Protein AF-A0A944C0U0-F1 (afdb_monomer)

Sequence (60 aa):
LGWNVWNYERLPFNIMGQICPVFTVGWFFLSLIGIVTDDVLRWKMFGEKKPRYRITANKK

Structure (mmCIF, N/CA/C/O backbone):
data_AF-A0A944C0U0-F1
#
_entry.id   AF-A0A944C0U0-F1
#
loop_
_atom_site.group_PDB
_atom_site.id
_atom_site.type_symbol
_atom_site.label_atom_id
_atom_site.label_alt_id
_atom_site.label_comp_id
_atom_site.label_asym_id
_atom_site.label_entity_id
_atom_site.label_seq_id
_atom_site.pdbx_PDB_ins_code
_atom_site.Cartn_x
_atom_site.Cartn_y
_atom_site.Cartn_z
_atom_site.occupancy
_atom_site.B_iso_or_equiv
_atom_site.auth_seq_id
_atom_site.auth_comp_id
_atom_site.auth_asym_id
_atom_site.auth_atom_id
_atom_site.pdbx_PDB_model_num
ATOM 1 N N . LEU A 1 1 ? 11.207 -14.580 -16.272 1.00 58.50 1 LEU A N 1
ATOM 2 C CA . LEU A 1 1 ? 10.226 -15.461 -15.599 1.00 58.5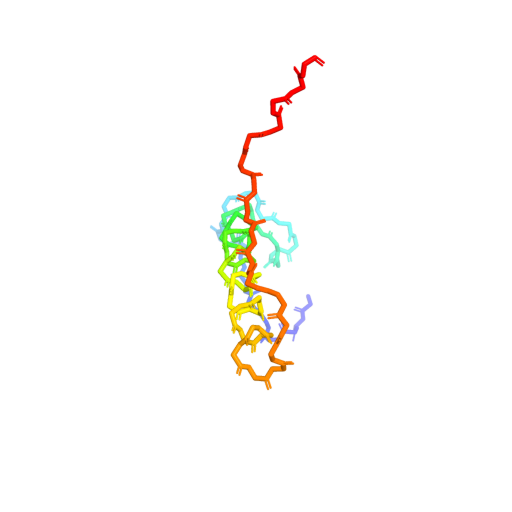0 1 LEU A CA 1
ATOM 3 C C . LEU A 1 1 ? 8.984 -15.519 -16.482 1.00 58.50 1 LEU A C 1
ATOM 5 O O . LEU A 1 1 ? 8.315 -14.508 -16.596 1.00 58.50 1 LEU A O 1
ATOM 9 N N . GLY A 1 2 ? 8.702 -16.644 -17.147 1.00 60.94 2 GLY A N 1
ATOM 10 C CA . 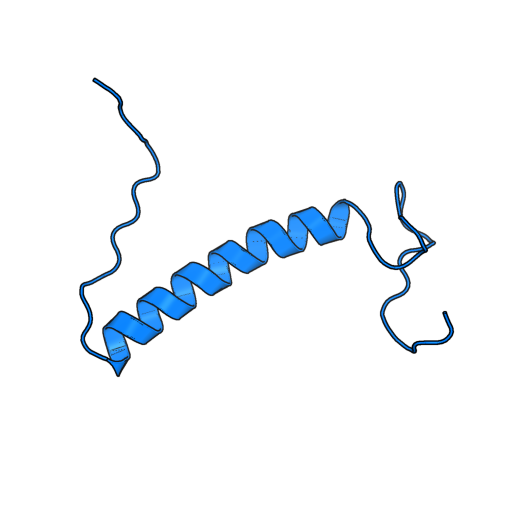GLY A 1 2 ? 7.503 -16.838 -17.987 1.00 60.94 2 GLY A CA 1
ATOM 11 C C . GLY A 1 2 ? 6.224 -17.081 -17.179 1.00 60.94 2 GLY A C 1
ATOM 12 O O . GLY A 1 2 ? 5.368 -17.864 -17.576 1.00 60.94 2 GLY A O 1
ATOM 13 N N . TRP A 1 3 ? 6.130 -16.479 -15.997 1.00 65.44 3 TRP A N 1
ATOM 14 C CA . TRP A 1 3 ? 4.895 -16.464 -15.233 1.00 65.44 3 TRP A CA 1
ATOM 15 C C . TRP A 1 3 ? 4.009 -15.446 -15.948 1.00 65.44 3 TRP A C 1
ATOM 17 O O . TRP A 1 3 ? 4.420 -14.298 -16.069 1.00 65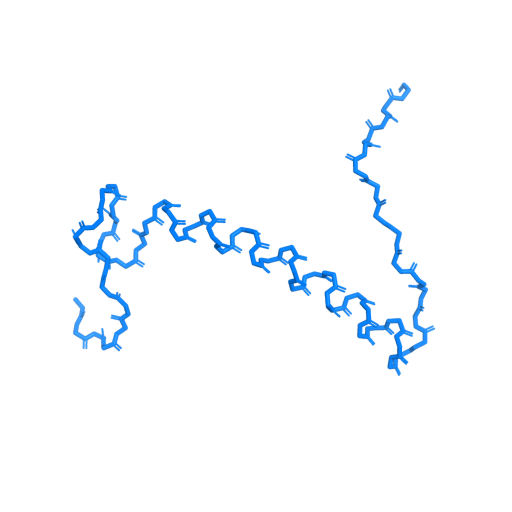.44 3 TRP A O 1
ATOM 27 N N . ASN A 1 4 ? 2.864 -15.864 -16.497 1.00 71.81 4 ASN A N 1
ATOM 28 C CA . ASN A 1 4 ? 1.880 -14.999 -17.173 1.00 71.81 4 ASN A CA 1
ATOM 29 C C . ASN A 1 4 ? 1.214 -14.021 -16.184 1.00 71.81 4 ASN A C 1
ATOM 31 O O . ASN A 1 4 ? -0.002 -13.986 -16.022 1.00 71.81 4 ASN A O 1
ATOM 35 N N . VAL A 1 5 ? 2.030 -13.267 -15.469 1.00 75.75 5 VAL A N 1
ATOM 36 C CA . VAL A 1 5 ? 1.669 -12.216 -14.533 1.00 75.75 5 VAL A CA 1
ATOM 37 C C . VAL A 1 5 ? 2.158 -10.896 -15.115 1.00 75.75 5 VAL A C 1
ATOM 39 O O . VAL A 1 5 ? 2.941 -10.868 -16.064 1.00 75.75 5 VAL A O 1
ATOM 42 N N . TRP A 1 6 ? 1.617 -9.804 -14.587 1.00 79.50 6 TRP A N 1
ATOM 43 C CA . TRP A 1 6 ? 1.811 -8.441 -15.076 1.00 79.50 6 TRP A CA 1
ATOM 44 C C . TRP A 1 6 ? 3.262 -8.127 -15.489 1.00 79.50 6 TRP A C 1
ATOM 46 O O . TRP A 1 6 ? 4.213 -8.416 -14.765 1.00 79.50 6 TRP A O 1
ATOM 56 N N . ASN A 1 7 ? 3.410 -7.488 -16.654 1.00 82.44 7 ASN A N 1
ATOM 57 C CA . ASN A 1 7 ? 4.689 -6.999 -17.161 1.00 82.44 7 ASN A CA 1
ATOM 58 C C . ASN A 1 7 ? 4.708 -5.458 -17.129 1.00 82.44 7 ASN A C 1
ATOM 60 O O . ASN A 1 7 ? 3.929 -4.797 -17.817 1.00 82.44 7 ASN A O 1
ATOM 64 N N . TYR A 1 8 ? 5.622 -4.898 -16.338 1.00 84.81 8 TYR A N 1
ATOM 65 C CA . TYR A 1 8 ? 5.872 -3.467 -16.167 1.00 84.81 8 TYR A CA 1
ATOM 66 C C . TYR A 1 8 ? 7.208 -3.003 -16.775 1.00 84.81 8 TYR A C 1
ATOM 68 O O . TYR A 1 8 ? 7.629 -1.882 -16.501 1.00 84.81 8 TYR A O 1
ATOM 76 N N . GLU A 1 9 ? 7.874 -3.806 -17.613 1.00 84.31 9 GLU A N 1
ATOM 77 C CA . GLU A 1 9 ? 9.171 -3.484 -18.252 1.00 84.31 9 GLU A CA 1
ATOM 78 C C . GLU A 1 9 ? 9.169 -2.150 -19.011 1.00 84.31 9 GLU A C 1
ATOM 80 O O . GLU A 1 9 ? 10.205 -1.505 -19.156 1.00 84.31 9 GLU A O 1
ATOM 85 N N . ARG A 1 10 ? 7.998 -1.716 -19.488 1.00 85.94 10 ARG A N 1
ATOM 86 C CA . ARG A 1 10 ? 7.823 -0.468 -20.247 1.00 85.94 10 ARG A CA 1
ATOM 87 C C . ARG A 1 10 ? 7.677 0.777 -19.370 1.00 85.94 10 ARG A C 1
ATOM 89 O O . ARG A 1 10 ? 7.627 1.882 -19.902 1.00 85.94 10 ARG A O 1
ATOM 96 N N . LEU A 1 11 ? 7.569 0.615 -18.052 1.00 86.75 11 LEU A N 1
ATOM 97 C CA . LEU A 1 11 ? 7.419 1.721 -17.111 1.00 86.75 11 LEU A CA 1
ATOM 98 C C . LEU A 1 11 ? 8.783 2.128 -16.536 1.00 86.75 11 LEU A C 1
ATOM 100 O O . LEU A 1 11 ? 9.629 1.266 -16.281 1.00 86.75 11 LEU A O 1
ATOM 104 N N . PRO A 1 12 ? 9.019 3.432 -16.312 1.00 82.00 12 PRO A N 1
ATOM 105 C CA . PRO A 1 12 ? 10.274 3.902 -15.742 1.00 82.00 12 PRO A CA 1
ATOM 106 C C . PRO A 1 12 ? 10.460 3.358 -14.320 1.00 82.00 12 PRO A C 1
ATOM 108 O O . PRO A 1 12 ? 9.493 3.193 -13.573 1.00 82.00 12 PRO A O 1
ATOM 111 N N . PHE A 1 13 ? 11.717 3.094 -13.946 1.00 84.38 13 PHE A N 1
ATOM 112 C CA . PHE A 1 13 ? 12.101 2.554 -12.633 1.00 84.38 13 PHE A CA 1
ATOM 113 C C . PHE A 1 13 ? 11.491 1.182 -12.296 1.00 84.38 13 PHE A C 1
ATOM 115 O O . PHE A 1 13 ? 11.363 0.833 -11.122 1.00 84.38 13 PHE A O 1
ATOM 122 N N . ASN A 1 14 ? 11.103 0.394 -13.302 1.00 87.12 14 ASN A N 1
ATOM 123 C CA . ASN A 1 14 ? 10.692 -0.984 -13.06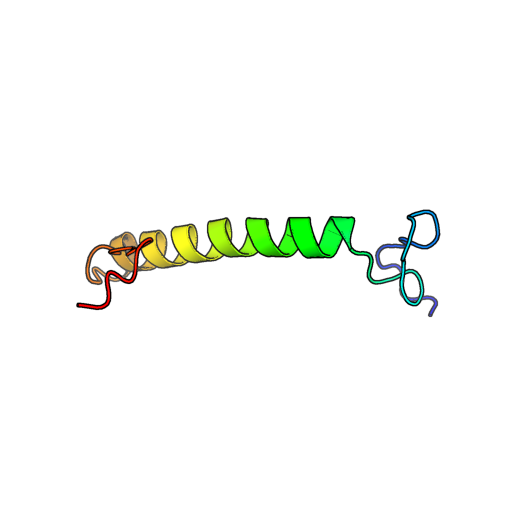5 1.00 87.12 14 ASN A CA 1
ATOM 124 C C . ASN A 1 14 ? 11.876 -1.844 -12.581 1.00 87.12 14 ASN A C 1
ATOM 126 O O . ASN A 1 14 ? 13.016 -1.665 -13.006 1.00 87.12 14 ASN A O 1
ATOM 130 N N . ILE A 1 15 ? 11.584 -2.789 -11.692 1.00 83.00 15 ILE A N 1
ATOM 131 C CA . ILE A 1 15 ? 12.509 -3.797 -11.183 1.00 83.00 15 ILE A CA 1
ATOM 132 C C . ILE A 1 15 ? 12.013 -5.150 -11.688 1.00 83.00 15 ILE A C 1
ATOM 134 O O . ILE A 1 15 ? 10.872 -5.545 -11.426 1.00 83.00 15 ILE A O 1
ATOM 138 N N . MET A 1 16 ? 12.875 -5.852 -12.431 1.00 82.25 16 MET A N 1
ATOM 139 C CA . MET A 1 16 ? 12.616 -7.187 -12.993 1.00 82.25 16 MET A CA 1
ATOM 140 C C . MET A 1 16 ? 11.342 -7.286 -13.852 1.00 82.25 16 MET A C 1
ATOM 142 O O . MET A 1 16 ? 10.792 -8.377 -14.000 1.00 82.25 16 MET A O 1
ATO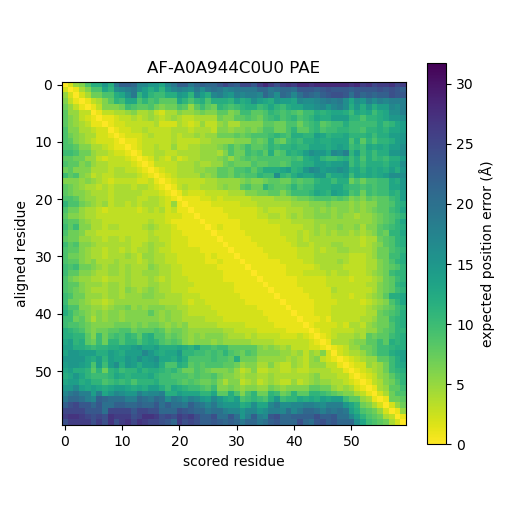M 146 N N . GLY A 1 17 ? 10.827 -6.163 -14.367 1.00 77.94 17 GLY A N 1
ATOM 147 C CA . GLY A 1 17 ? 9.565 -6.147 -15.102 1.00 77.94 17 GLY A CA 1
ATOM 148 C C . GLY A 1 17 ? 8.321 -6.466 -14.267 1.00 77.94 17 GLY A C 1
ATOM 149 O O . GLY A 1 17 ? 7.240 -6.569 -14.831 1.00 77.94 17 GLY A O 1
ATOM 150 N N . GLN A 1 18 ? 8.439 -6.620 -12.944 1.00 80.12 18 GLN A N 1
ATOM 151 C CA . GLN A 1 18 ? 7.353 -7.102 -12.075 1.00 80.12 18 GLN A CA 1
ATOM 152 C C . GLN A 1 18 ? 6.936 -6.102 -11.001 1.00 80.12 18 GLN A C 1
ATOM 154 O O . GLN A 1 18 ? 5.799 -6.137 -10.537 1.00 80.12 18 GLN A O 1
ATOM 159 N N . ILE A 1 19 ? 7.831 -5.194 -10.610 1.00 83.75 19 ILE A N 1
ATOM 160 C CA . ILE A 1 19 ? 7.567 -4.161 -9.604 1.00 83.75 19 ILE A CA 1
ATOM 161 C C . ILE A 1 19 ? 7.894 -2.810 -10.233 1.00 83.75 19 ILE A C 1
ATOM 163 O O . ILE A 1 19 ? 8.945 -2.668 -10.849 1.00 83.75 19 ILE A O 1
ATOM 167 N N . CYS A 1 20 ? 7.034 -1.802 -10.084 1.00 88.81 20 CYS A N 1
ATOM 168 C CA . CYS A 1 20 ? 7.385 -0.428 -10.454 1.00 88.81 20 CYS A CA 1
ATOM 169 C C . CYS A 1 20 ? 6.781 0.595 -9.472 1.00 88.81 20 CYS A C 1
ATOM 171 O O . CYS A 1 20 ? 5.729 0.320 -8.886 1.00 88.81 20 CYS A O 1
ATOM 173 N N . PRO A 1 21 ? 7.398 1.783 -9.304 1.00 87.44 21 PRO A N 1
ATOM 174 C CA . PRO A 1 21 ? 6.981 2.756 -8.292 1.00 87.44 21 PRO A CA 1
ATOM 175 C C . PRO A 1 21 ? 5.537 3.230 -8.438 1.00 87.44 21 PRO A C 1
ATOM 177 O O . PRO A 1 21 ? 4.855 3.415 -7.435 1.00 87.44 21 PRO A O 1
ATOM 180 N N . VAL A 1 22 ? 5.051 3.383 -9.675 1.00 87.81 22 VAL A N 1
ATOM 181 C CA . VAL A 1 22 ? 3.679 3.837 -9.953 1.00 87.81 22 VAL A CA 1
ATOM 182 C C . VAL A 1 22 ? 2.661 2.878 -9.339 1.00 87.81 22 VAL A C 1
ATOM 184 O O . VAL A 1 22 ? 1.764 3.304 -8.611 1.00 87.81 22 VAL A O 1
ATOM 187 N N . PHE A 1 23 ? 2.832 1.574 -9.569 1.00 89.31 23 PHE A N 1
ATOM 188 C CA . PHE A 1 23 ? 1.946 0.575 -8.983 1.00 89.31 23 PHE A CA 1
ATOM 189 C C . PHE A 1 23 ? 2.190 0.401 -7.489 1.00 89.31 23 PHE A C 1
ATOM 191 O O . PHE A 1 23 ? 1.219 0.249 -6.764 1.00 89.31 23 PHE A O 1
ATOM 198 N N . THR A 1 24 ? 3.424 0.505 -6.993 1.00 90.38 24 THR A N 1
ATOM 199 C CA . THR A 1 24 ? 3.690 0.487 -5.543 1.00 90.38 24 THR A CA 1
ATOM 200 C C . THR A 1 24 ? 2.909 1.579 -4.807 1.00 90.38 24 THR A C 1
ATOM 202 O O . THR A 1 24 ? 2.285 1.308 -3.783 1.00 90.38 24 THR A O 1
ATOM 205 N N . VAL A 1 25 ? 2.879 2.799 -5.351 1.00 92.56 25 VAL A N 1
ATOM 206 C CA . VAL A 1 25 ? 2.079 3.905 -4.804 1.00 92.56 25 VAL A CA 1
ATOM 207 C C . VAL A 1 25 ? 0.580 3.611 -4.924 1.00 92.56 25 VAL A C 1
ATOM 209 O O . VAL A 1 25 ? -0.166 3.828 -3.971 1.00 92.56 25 VAL A O 1
ATOM 212 N N . GLY A 1 26 ? 0.135 3.058 -6.055 1.00 93.19 26 GLY A N 1
ATOM 213 C CA . GLY A 1 26 ? -1.252 2.616 -6.229 1.00 93.19 26 GLY A CA 1
ATOM 214 C C . GLY A 1 26 ? -1.680 1.584 -5.180 1.00 93.19 26 GLY A C 1
ATOM 215 O O . GLY A 1 26 ? -2.710 1.756 -4.531 1.00 93.19 26 GLY A O 1
ATOM 216 N N . TRP A 1 27 ? -0.861 0.555 -4.951 1.00 92.25 27 TRP A N 1
ATOM 217 C CA . TRP A 1 27 ? -1.089 -0.476 -3.937 1.00 92.25 27 TRP A CA 1
ATOM 218 C C . TRP A 1 27 ? -1.086 0.096 -2.519 1.00 92.25 27 TRP A C 1
ATOM 220 O O . TRP A 1 27 ? -1.902 -0.322 -1.700 1.00 92.25 27 TRP A O 1
ATOM 230 N N . PHE A 1 28 ? -0.234 1.085 -2.232 1.00 94.19 28 PHE A N 1
ATOM 231 C CA . PHE A 1 28 ? -0.241 1.785 -0.948 1.00 94.19 28 PHE A CA 1
ATOM 232 C C . PHE A 1 28 ? -1.603 2.440 -0.675 1.00 94.19 28 PHE A C 1
ATOM 234 O O . PHE A 1 28 ? -2.204 2.194 0.370 1.00 94.19 28 PHE A O 1
ATOM 241 N N . PHE A 1 29 ? -2.153 3.197 -1.628 1.00 95.44 29 PHE A N 1
ATOM 242 C CA . PHE A 1 29 ? -3.479 3.799 -1.457 1.00 95.44 29 PHE A CA 1
ATOM 243 C C . PHE A 1 29 ? -4.607 2.765 -1.458 1.00 95.44 29 PHE A C 1
ATOM 245 O O . PHE A 1 29 ? -5.552 2.887 -0.680 1.00 95.44 29 PHE A O 1
ATOM 252 N N . LEU A 1 30 ? -4.498 1.716 -2.275 1.00 95.12 30 LEU A N 1
ATOM 253 C CA . LEU A 1 30 ? -5.477 0.632 -2.282 1.00 95.12 30 LEU A CA 1
ATOM 254 C C . LEU A 1 30 ? -5.524 -0.095 -0.931 1.00 95.12 30 LEU A C 1
ATOM 256 O O . LEU A 1 30 ? -6.604 -0.464 -0.472 1.00 95.12 30 LEU A O 1
ATOM 260 N N . SER A 1 31 ? -4.382 -0.236 -0.252 1.00 95.69 31 SER A N 1
ATOM 261 C CA . SER A 1 31 ? -4.333 -0.821 1.090 1.00 95.69 31 SER A CA 1
ATOM 262 C C . SER A 1 31 ? -5.132 -0.003 2.110 1.00 95.69 31 SER A C 1
ATOM 264 O O . SER A 1 31 ? -5.812 -0.592 2.945 1.00 95.69 31 SER A O 1
ATOM 266 N N . LEU A 1 32 ? -5.153 1.335 1.999 1.00 94.00 32 LEU A N 1
ATOM 267 C CA . LEU A 1 32 ? -5.976 2.193 2.862 1.00 94.00 32 LEU A CA 1
ATOM 268 C C . LEU A 1 32 ? -7.468 1.909 2.675 1.00 94.00 32 LEU A C 1
ATOM 270 O O . LEU A 1 32 ? -8.204 1.820 3.656 1.00 94.00 32 LEU A O 1
ATOM 274 N N . ILE A 1 33 ? -7.909 1.722 1.428 1.00 95.56 33 ILE A N 1
ATOM 275 C CA . ILE A 1 33 ? -9.296 1.341 1.122 1.00 95.56 33 ILE A CA 1
ATOM 276 C C . ILE A 1 33 ? -9.608 -0.031 1.731 1.00 95.56 33 ILE A C 1
ATOM 278 O O . ILE A 1 33 ? -10.667 -0.210 2.336 1.00 95.56 33 ILE A O 1
ATOM 282 N N . GLY A 1 34 ? -8.674 -0.980 1.613 1.00 95.06 34 GLY A N 1
ATOM 283 C CA . GLY A 1 34 ? -8.786 -2.305 2.220 1.00 95.06 34 GLY A CA 1
ATOM 284 C C . GLY A 1 34 ? -8.949 -2.246 3.739 1.00 95.06 34 GLY A C 1
ATOM 285 O O . GLY A 1 34 ? -9.877 -2.850 4.264 1.00 95.06 34 GLY A O 1
ATOM 286 N N . ILE A 1 35 ? -8.118 -1.457 4.425 1.00 93.75 35 ILE A N 1
ATOM 287 C CA . ILE A 1 35 ? -8.171 -1.268 5.884 1.00 93.75 35 ILE A CA 1
ATOM 288 C C . ILE A 1 35 ? -9.529 -0.705 6.314 1.00 93.75 35 ILE A C 1
ATOM 290 O O . ILE A 1 35 ? -10.181 -1.267 7.188 1.00 93.75 35 ILE A O 1
ATOM 294 N N . VAL A 1 36 ? -9.996 0.368 5.667 1.00 92.94 36 VAL A N 1
ATOM 295 C CA . VAL A 1 36 ? -11.297 0.972 6.002 1.00 92.94 36 VAL A CA 1
ATOM 296 C C . VAL A 1 36 ? -12.440 -0.013 5.764 1.00 92.94 36 VAL A C 1
ATOM 298 O O . VAL A 1 36 ? -13.383 -0.078 6.552 1.00 92.94 36 VAL A O 1
ATOM 301 N N . THR A 1 37 ? -12.365 -0.792 4.686 1.00 94.44 37 THR A N 1
ATOM 302 C CA . THR A 1 37 ? -13.395 -1.782 4.358 1.00 94.44 37 THR A CA 1
ATOM 303 C C . THR A 1 37 ? -13.413 -2.925 5.370 1.00 94.44 37 THR A C 1
ATOM 305 O O . THR A 1 37 ? -14.493 -3.284 5.835 1.00 94.44 37 THR A O 1
ATOM 308 N N . ASP A 1 38 ? -12.248 -3.457 5.749 1.00 93.19 38 ASP A N 1
ATOM 309 C CA . ASP A 1 38 ? -12.113 -4.500 6.776 1.00 93.19 38 ASP A CA 1
ATOM 310 C C . ASP A 1 38 ? -12.662 -4.021 8.126 1.00 93.19 38 ASP A C 1
ATOM 312 O O . ASP A 1 38 ? -13.493 -4.687 8.739 1.00 93.19 38 ASP A O 1
ATOM 316 N N . ASP A 1 39 ? -12.305 -2.809 8.543 1.00 91.62 39 ASP A N 1
ATOM 317 C CA . ASP A 1 39 ? -12.795 -2.211 9.784 1.00 91.62 39 ASP A CA 1
ATOM 318 C C . ASP A 1 39 ? -14.323 -2.010 9.788 1.00 91.62 39 ASP A C 1
ATOM 320 O O . ASP A 1 39 ? -15.001 -2.246 10.794 1.00 91.62 39 ASP A O 1
ATOM 324 N N . VAL A 1 40 ? -14.901 -1.584 8.657 1.00 91.19 40 VAL A N 1
ATOM 325 C CA . VAL A 1 40 ? -16.360 -1.450 8.501 1.00 91.19 40 VAL A CA 1
ATOM 326 C C . VAL A 1 40 ? -17.038 -2.816 8.515 1.00 91.19 40 VAL A C 1
ATOM 328 O O . VAL A 1 40 ? -18.108 -2.956 9.116 1.00 91.19 40 VAL A O 1
ATOM 331 N N . LEU A 1 41 ? -16.434 -3.813 7.870 1.00 93.88 41 LEU A N 1
ATOM 332 C CA . LEU A 1 41 ? -16.922 -5.185 7.865 1.00 93.88 41 LEU A CA 1
ATOM 333 C C . LEU A 1 41 ? -16.953 -5.738 9.289 1.00 93.88 41 LEU A C 1
ATOM 335 O O . LEU A 1 41 ? -17.976 -6.274 9.710 1.00 93.88 41 LEU A O 1
ATOM 339 N N . ARG A 1 42 ? -15.883 -5.521 10.062 1.00 92.00 42 ARG A N 1
ATOM 340 C CA . ARG A 1 42 ? -15.793 -5.936 11.465 1.00 92.00 42 ARG A CA 1
ATOM 341 C C . ARG A 1 42 ? -16.832 -5.279 12.351 1.00 92.00 42 ARG A C 1
ATOM 343 O O . ARG A 1 42 ? -17.521 -5.961 13.109 1.00 92.00 42 ARG A O 1
ATOM 350 N N . TRP A 1 43 ? -17.014 -3.972 12.192 1.00 91.75 43 TRP A N 1
ATOM 351 C CA . TRP A 1 43 ? -18.051 -3.244 12.911 1.00 91.75 43 TRP A CA 1
ATOM 352 C C . TRP A 1 43 ? -19.459 -3.772 12.592 1.00 91.75 43 TRP A C 1
ATOM 354 O O . TRP A 1 43 ? -20.256 -3.977 13.506 1.00 91.75 43 TRP A O 1
ATOM 364 N N . LYS A 1 44 ? -19.773 -4.012 11.312 1.00 89.31 44 LYS A N 1
ATOM 365 C CA . LYS A 1 44 ? -21.125 -4.417 10.892 1.00 89.31 44 LYS A CA 1
ATOM 366 C C . LYS A 1 44 ? -21.434 -5.892 11.129 1.00 89.31 44 LYS A C 1
ATOM 368 O O . LYS A 1 44 ? -22.551 -6.202 11.526 1.00 89.31 44 LYS A O 1
ATOM 373 N N . MET A 1 45 ? -20.493 -6.790 10.843 1.00 93.00 45 MET A N 1
ATOM 374 C CA . MET A 1 45 ? -20.730 -8.237 10.883 1.00 93.00 45 MET A CA 1
ATOM 375 C C . MET A 1 45 ? -20.451 -8.846 12.253 1.00 93.00 45 MET A C 1
ATOM 377 O O . MET A 1 45 ? -21.170 -9.750 12.665 1.00 93.00 45 MET A O 1
ATOM 381 N N . PHE A 1 46 ? -19.434 -8.351 12.962 1.00 91.25 46 PHE A N 1
ATOM 382 C CA . PHE A 1 46 ? -19.005 -8.915 14.245 1.00 91.25 46 PHE A CA 1
ATOM 383 C C . PHE A 1 46 ? -19.381 -8.032 15.442 1.00 91.25 46 PHE A C 1
ATOM 385 O O . PHE A 1 46 ? -19.108 -8.394 16.584 1.00 91.25 46 PHE A O 1
ATOM 392 N N . GLY A 1 47 ? -20.029 -6.883 15.204 1.00 87.88 47 GLY A N 1
ATOM 393 C CA . GLY A 1 47 ? -20.455 -5.967 16.265 1.00 87.88 47 GLY A CA 1
ATOM 394 C C . GLY A 1 47 ? -19.287 -5.347 17.036 1.00 87.88 47 GLY A C 1
ATOM 395 O O . GLY A 1 47 ? -19.459 -4.911 18.175 1.00 87.88 47 GLY A O 1
ATOM 396 N N . GLU A 1 48 ? -18.091 -5.326 16.438 1.00 85.56 48 GLU A N 1
ATOM 397 C CA . GLU A 1 48 ? -16.903 -4.748 17.058 1.00 85.56 48 GLU A CA 1
ATOM 398 C C . GLU A 1 48 ? -17.040 -3.229 17.249 1.00 85.56 48 GLU A C 1
ATOM 400 O O . GLU A 1 48 ? -17.966 -2.574 16.766 1.00 85.56 48 GLU A O 1
ATOM 405 N N . LYS A 1 49 ? -16.110 -2.621 17.989 1.00 82.75 49 LYS A N 1
ATOM 406 C CA . LYS A 1 49 ? -16.136 -1.174 18.232 1.00 82.75 49 LYS A CA 1
ATOM 407 C C . LYS A 1 49 ? -15.992 -0.411 16.913 1.00 82.75 49 LYS A C 1
ATOM 409 O O . LYS A 1 49 ? -15.141 -0.735 16.093 1.00 82.75 49 LYS A O 1
ATOM 414 N N . LYS A 1 50 ? -16.783 0.657 16.751 1.00 85.12 50 LYS A N 1
ATOM 415 C CA . LYS A 1 50 ? -16.718 1.539 15.576 1.00 85.12 50 LYS A CA 1
ATOM 416 C C . LYS A 1 50 ? -15.272 2.015 15.345 1.00 85.12 50 LYS A C 1
ATOM 418 O O . LYS A 1 50 ? -14.680 2.545 16.296 1.00 85.12 50 LYS A O 1
ATOM 423 N N . PRO A 1 51 ? -14.730 1.894 14.118 1.00 85.44 51 PRO A N 1
ATOM 424 C CA . P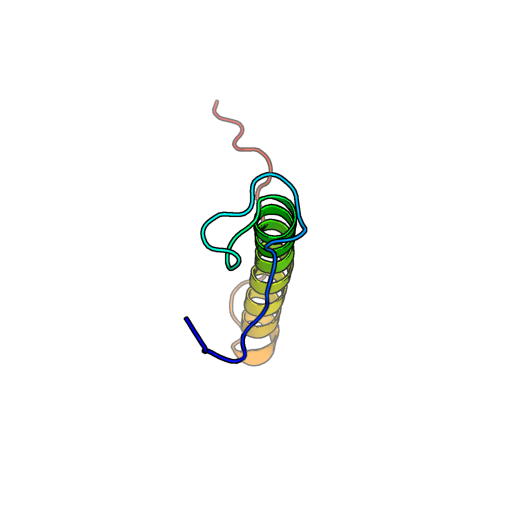RO A 1 51 ? -13.360 2.295 13.838 1.00 85.44 51 PRO A CA 1
ATOM 425 C C . PRO A 1 51 ? -13.149 3.782 14.122 1.00 85.44 51 PRO A C 1
ATOM 427 O O . PRO A 1 51 ? -13.982 4.632 13.789 1.00 85.44 51 PRO A O 1
ATOM 430 N N . ARG A 1 52 ? -12.033 4.096 14.784 1.00 85.81 52 ARG A N 1
ATOM 431 C CA . ARG A 1 52 ? -11.607 5.462 15.111 1.00 85.81 52 ARG A CA 1
ATOM 432 C C . ARG A 1 52 ? -10.208 5.687 14.557 1.00 85.81 52 ARG A C 1
ATOM 434 O O . ARG A 1 52 ? -9.232 5.222 15.135 1.00 85.81 52 ARG A O 1
ATOM 441 N N . TYR A 1 53 ? -10.117 6.442 13.470 1.00 86.00 53 TYR A N 1
ATOM 442 C CA . TYR A 1 53 ? -8.840 6.814 12.869 1.00 86.00 53 TYR A CA 1
ATOM 443 C C . TYR A 1 53 ? -8.333 8.125 13.466 1.00 86.00 53 TYR A C 1
ATOM 445 O O . TYR A 1 53 ? -9.070 9.109 13.543 1.00 86.00 53 TYR A O 1
ATOM 453 N N . ARG A 1 54 ? -7.061 8.156 13.873 1.00 84.19 54 ARG A N 1
ATOM 454 C CA . ARG A 1 54 ? -6.383 9.376 14.324 1.00 84.19 54 ARG A CA 1
ATOM 455 C C . ARG A 1 54 ? -5.290 9.726 13.321 1.00 84.19 54 ARG A C 1
ATOM 457 O O . ARG A 1 54 ? -4.253 9.079 13.291 1.00 84.19 54 ARG A O 1
ATOM 464 N N . ILE A 1 55 ? -5.535 10.753 12.512 1.00 78.75 55 ILE A N 1
ATOM 465 C CA . ILE A 1 55 ? -4.607 11.199 11.457 1.00 78.75 55 ILE A CA 1
ATOM 466 C C . IL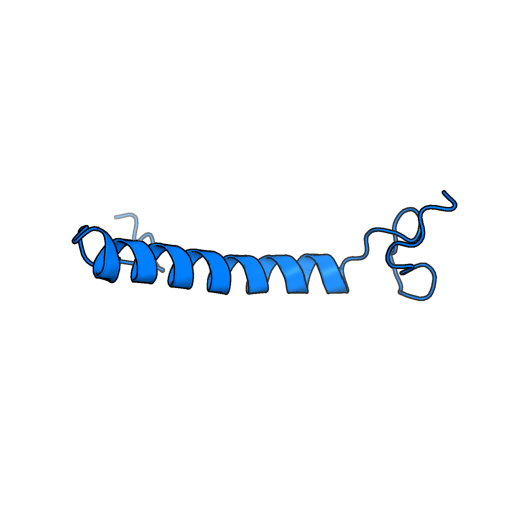E A 1 55 ? -3.444 12.011 12.053 1.00 78.75 55 ILE A C 1
ATOM 468 O O . ILE A 1 55 ? -2.340 12.016 11.521 1.00 78.75 55 ILE A O 1
ATOM 472 N N . THR A 1 56 ? -3.656 12.657 13.202 1.00 77.81 56 THR A N 1
ATOM 473 C CA . THR A 1 56 ? -2.647 13.480 13.874 1.00 77.81 56 THR A CA 1
ATOM 474 C C . THR A 1 56 ? -2.235 12.867 15.208 1.00 77.81 56 THR A C 1
ATOM 476 O O . THR A 1 56 ? -2.987 12.860 16.187 1.00 77.81 56 THR A O 1
ATOM 479 N N . ALA A 1 57 ? -0.995 12.389 15.290 1.00 63.75 57 ALA A N 1
ATOM 480 C CA . ALA A 1 57 ? -0.345 12.148 16.570 1.00 63.75 57 ALA A CA 1
ATOM 481 C C . ALA A 1 57 ? 0.067 13.504 17.154 1.00 63.75 57 ALA A C 1
ATOM 483 O O . ALA A 1 57 ? 1.214 13.918 17.039 1.00 63.75 57 ALA A O 1
ATOM 484 N N . ASN A 1 58 ? -0.882 14.226 17.752 1.00 61.59 58 ASN A N 1
ATOM 485 C CA . ASN A 1 58 ? -0.534 15.373 18.582 1.00 61.59 58 ASN A CA 1
ATOM 486 C C . ASN A 1 58 ? 0.229 14.807 19.793 1.00 61.59 58 ASN A C 1
ATOM 488 O O . ASN A 1 58 ? -0.399 14.252 20.704 1.00 61.59 58 ASN A O 1
ATOM 492 N N . LYS A 1 59 ? 1.565 14.811 19.718 1.00 57.53 59 LYS A N 1
ATOM 493 C CA . LYS A 1 59 ? 2.459 14.606 20.857 1.00 57.53 59 LYS A CA 1
ATOM 494 C C . LYS A 1 59 ? 2.455 15.927 21.620 1.00 57.53 59 LYS A C 1
ATOM 496 O O . LY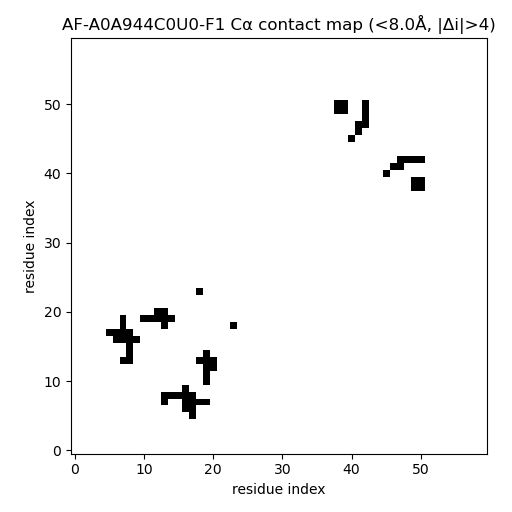S A 1 59 ? 2.926 16.928 21.089 1.00 57.53 59 LYS A O 1
ATOM 501 N N . LYS A 1 60 ? 1.827 15.926 22.796 1.00 50.62 60 LYS A N 1
ATOM 502 C CA . LYS A 1 60 ? 2.141 16.923 23.821 1.00 50.62 60 LYS A CA 1
ATOM 503 C C . LYS A 1 60 ? 3.585 16.738 24.267 1.00 50.62 60 LYS A C 1
ATOM 505 O O . LYS A 1 60 ? 4.030 15.567 24.259 1.00 50.62 60 LYS A O 1
#

Mean predicted aligned error: 7.73 Å

Foldseek 3Di:
DPPPDQA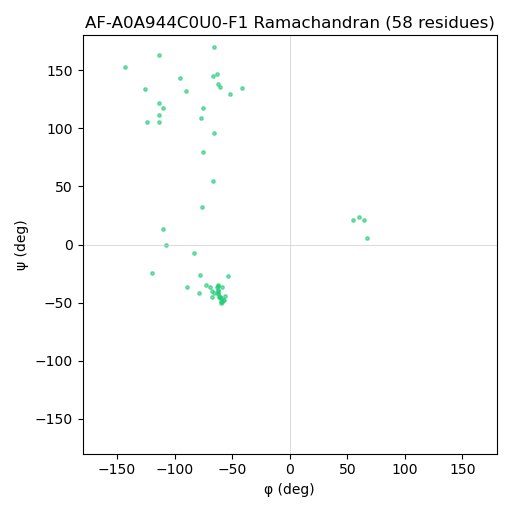QVVPPQDDPRHDHPVVVVVVVVVVVVVVQVVQVCCCPVVVDDRDDDDPDPPDD

Secondary structure (DSSP, 8-state):
----S---TTSTT-BTTTB-HHHHHHHHHHHHHHHHHHHHHHHHHH-PPPP---------

Solvent-accessible surface area (backbone atoms only — not comparable to full-atom values): 3852 Å² total; per-residue (Å²): 127,94,62,96,58,77,78,40,67,91,45,79,79,39,49,95,26,67,44,36,60,71,58,53,54,50,51,55,56,50,48,54,55,50,52,55,48,52,44,50,46,40,26,71,76,68,68,44,76,76,78,80,87,76,93,69,84,80,75,128

pLDDT: mean 84.41, std 10.58, range [50.62, 95.69]

Radius of gyration: 17.89 Å; Cα contacts (8 Å, |Δi|>4): 34; chains: 1; bounding box: 34×34×44 Å